Protein AF-A0A379X3S0-F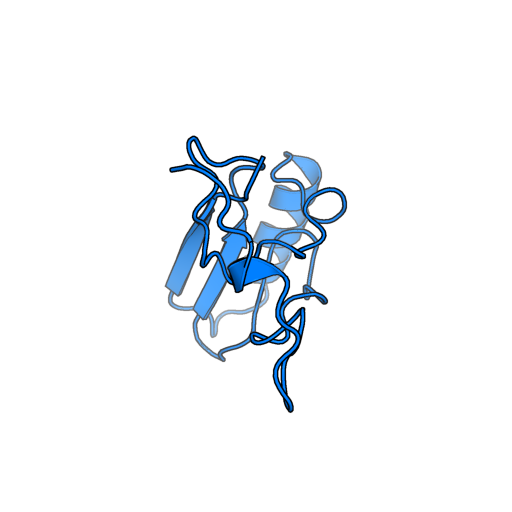1 (afdb_monomer)

Organism: Salmonella enterica I (NCBI:txid59201)

Structure (mmCIF, N/CA/C/O backbone):
data_AF-A0A379X3S0-F1
#
_entry.id   AF-A0A379X3S0-F1
#
loop_
_atom_site.group_PDB
_atom_site.id
_atom_site.type_symbol
_atom_site.label_atom_id
_atom_site.label_alt_id
_atom_site.label_comp_id
_atom_site.label_asym_id
_atom_site.label_entity_id
_atom_site.label_seq_id
_atom_site.pdbx_PDB_ins_code
_atom_site.Cartn_x
_atom_site.Cartn_y
_atom_site.Cartn_z
_atom_site.occupancy
_atom_site.B_iso_or_equiv
_atom_site.auth_seq_id
_atom_site.auth_comp_id
_atom_site.auth_asym_id
_atom_site.auth_atom_id
_atom_site.pdbx_PDB_model_num
ATOM 1 N N . MET A 1 1 ? 21.301 -10.430 -7.559 1.00 63.97 1 MET A N 1
ATOM 2 C CA . MET A 1 1 ? 20.281 -9.837 -8.452 1.00 63.97 1 MET A CA 1
ATOM 3 C C . MET A 1 1 ? 20.885 -8.623 -9.140 1.00 63.97 1 MET A C 1
ATOM 5 O O . MET A 1 1 ? 20.916 -7.558 -8.539 1.00 63.97 1 MET A 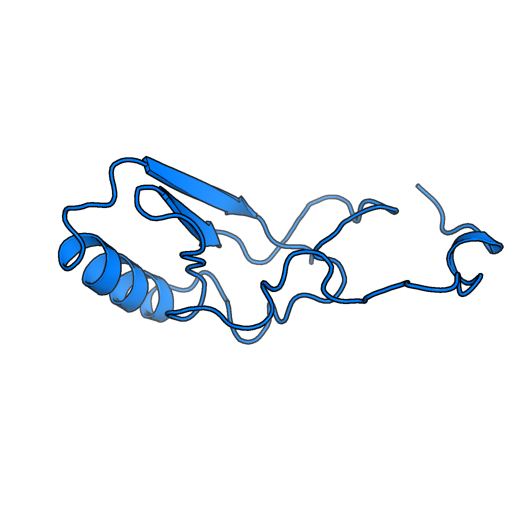O 1
ATOM 9 N N . LEU A 1 2 ? 21.423 -8.786 -10.348 1.00 83.56 2 LEU A N 1
ATOM 10 C CA . LEU A 1 2 ? 21.924 -7.665 -11.150 1.00 83.56 2 LEU A CA 1
ATOM 11 C C . LEU A 1 2 ? 20.877 -7.261 -12.189 1.00 83.56 2 LEU A C 1
ATOM 13 O O . LEU A 1 2 ? 20.067 -8.087 -12.600 1.00 83.56 2 LEU A O 1
ATOM 17 N N . THR A 1 3 ? 20.894 -5.988 -12.572 1.00 86.69 3 THR A N 1
ATOM 18 C CA . THR A 1 3 ? 20.064 -5.453 -13.657 1.00 86.69 3 THR A CA 1
ATOM 19 C C . THR A 1 3 ? 20.450 -6.103 -14.989 1.00 86.69 3 THR A C 1
ATOM 21 O O . THR A 1 3 ? 21.633 -6.091 -15.332 1.00 86.69 3 THR A O 1
ATOM 24 N N . SER A 1 4 ? 19.477 -6.613 -15.753 1.00 91.38 4 SER A N 1
ATOM 25 C CA . SER A 1 4 ? 19.694 -6.990 -17.163 1.00 91.38 4 SER A CA 1
ATOM 26 C C . SER A 1 4 ? 19.423 -5.808 -18.097 1.00 91.38 4 SER A C 1
ATOM 28 O O . SER A 1 4 ? 18.594 -4.950 -17.795 1.00 91.38 4 SER A O 1
ATOM 30 N N . ARG A 1 5 ? 20.086 -5.778 -19.262 1.00 92.00 5 ARG A N 1
ATOM 31 C CA . ARG A 1 5 ? 19.767 -4.820 -20.338 1.00 92.00 5 ARG A CA 1
ATOM 32 C C . ARG A 1 5 ? 18.352 -5.020 -20.880 1.00 92.00 5 ARG A C 1
ATOM 34 O O . ARG A 1 5 ? 17.719 -4.050 -21.281 1.00 92.00 5 ARG A O 1
ATOM 41 N N . ASP A 1 6 ? 17.848 -6.248 -20.822 1.00 91.25 6 ASP A N 1
ATOM 42 C CA . ASP A 1 6 ? 16.515 -6.589 -21.323 1.00 91.25 6 ASP A CA 1
ATOM 43 C C . ASP A 1 6 ? 15.397 -5.906 -20.520 1.00 91.25 6 ASP A C 1
ATOM 45 O O . ASP A 1 6 ? 14.307 -5.694 -21.039 1.00 91.25 6 ASP A O 1
ATOM 49 N N . GLU A 1 7 ? 15.668 -5.482 -19.277 1.00 86.94 7 GLU A N 1
ATOM 50 C CA . GLU A 1 7 ? 14.700 -4.749 -18.446 1.00 86.94 7 GLU A CA 1
ATOM 51 C C . GLU A 1 7 ? 14.365 -3.348 -18.982 1.00 86.94 7 GLU A C 1
ATOM 53 O O . GLU A 1 7 ? 13.411 -2.732 -18.515 1.00 86.94 7 GLU A O 1
ATOM 58 N N . PHE A 1 8 ? 15.145 -2.833 -19.937 1.00 88.25 8 PHE A N 1
ATOM 59 C CA . PHE A 1 8 ? 14.917 -1.528 -20.562 1.00 88.25 8 PHE A CA 1
ATOM 60 C C . PHE A 1 8 ? 14.176 -1.624 -21.900 1.00 88.25 8 PHE A C 1
ATOM 62 O O . PHE A 1 8 ? 13.916 -0.598 -22.530 1.00 88.25 8 PHE A O 1
ATOM 69 N N . ILE A 1 9 ? 13.837 -2.835 -22.353 1.00 91.25 9 ILE A N 1
ATOM 70 C CA . ILE A 1 9 ? 13.054 -3.028 -23.572 1.00 91.25 9 ILE A CA 1
ATOM 71 C C . ILE A 1 9 ? 11.615 -2.592 -23.288 1.00 91.25 9 ILE A C 1
ATOM 73 O O . ILE A 1 9 ? 10.911 -3.199 -22.482 1.00 91.25 9 ILE A O 1
ATO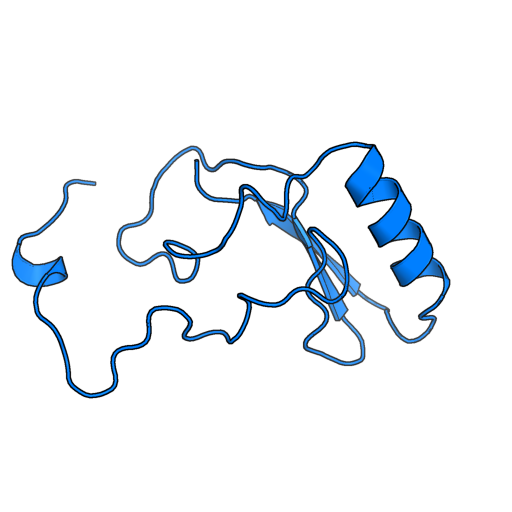M 77 N N . VAL A 1 10 ? 11.168 -1.532 -23.962 1.00 88.19 10 VAL A N 1
ATOM 78 C CA . VAL A 1 10 ? 9.789 -1.048 -23.849 1.00 88.19 10 VAL A CA 1
ATOM 79 C C . VAL A 1 10 ? 8.876 -1.969 -24.652 1.00 88.19 10 VAL A C 1
ATOM 81 O O . VAL A 1 10 ? 9.014 -2.089 -25.869 1.00 88.19 10 VAL A O 1
ATOM 84 N N . ALA A 1 11 ? 7.934 -2.608 -23.966 1.00 90.31 11 ALA A N 1
ATOM 85 C CA . ALA A 1 11 ? 6.915 -3.442 -24.586 1.00 90.31 11 ALA A CA 1
ATOM 86 C C . ALA A 1 11 ? 5.616 -2.643 -24.820 1.00 90.31 11 ALA A C 1
ATOM 88 O O . ALA A 1 11 ? 5.244 -1.820 -23.976 1.00 90.31 11 ALA A O 1
ATOM 89 N N . PRO A 1 12 ? 4.884 -2.891 -25.923 1.00 93.94 12 PRO A N 1
ATOM 90 C CA . PRO A 1 12 ? 3.536 -2.356 -26.101 1.00 93.94 12 PRO A CA 1
ATOM 91 C C . PRO A 1 12 ? 2.627 -2.732 -24.920 1.00 93.94 12 PRO A C 1
ATOM 93 O O . PRO A 1 12 ? 2.608 -3.885 -24.497 1.00 93.94 12 PRO A O 1
ATOM 96 N N . GLY A 1 13 ? 1.877 -1.763 -24.387 1.00 88.62 13 GLY A N 1
ATOM 97 C CA . GLY A 1 13 ? 0.988 -1.970 -23.234 1.00 88.62 13 GLY A CA 1
ATOM 98 C C . GLY A 1 13 ? 1.676 -1.937 -21.863 1.00 88.62 13 GLY A C 1
ATOM 99 O O . GLY A 1 13 ? 1.017 -2.165 -20.851 1.00 88.62 13 GLY A O 1
ATOM 100 N N . PHE A 1 14 ? 2.978 -1.641 -21.798 1.00 89.56 14 PHE A N 1
ATOM 101 C CA . PHE A 1 14 ? 3.673 -1.444 -20.528 1.00 89.56 14 PHE A CA 1
ATOM 102 C C . PHE A 1 14 ? 3.119 -0.232 -19.759 1.00 89.56 14 PHE A C 1
ATOM 104 O O . PHE A 1 14 ? 2.979 0.856 -20.316 1.00 89.56 14 PHE A O 1
ATOM 111 N N . SER A 1 15 ? 2.863 -0.419 -18.461 1.00 90.62 15 SER A N 1
ATOM 112 C CA . SER A 1 15 ? 2.470 0.633 -17.518 1.00 90.62 15 SER A CA 1
ATOM 113 C C . SER A 1 15 ? 3.416 0.637 -16.321 1.00 90.62 15 SER A C 1
ATOM 115 O O . SER A 1 15 ? 3.813 -0.418 -15.824 1.00 90.62 15 SER A O 1
ATOM 117 N N . THR A 1 16 ? 3.755 1.831 -15.835 1.00 89.38 16 THR A N 1
ATOM 118 C CA . THR A 1 16 ? 4.514 2.020 -14.590 1.00 89.38 16 THR A CA 1
ATOM 119 C C . THR A 1 16 ? 3.646 1.867 -13.340 1.00 89.38 16 THR A C 1
ATOM 121 O O . THR A 1 16 ? 4.190 1.731 -12.246 1.00 89.38 16 THR A O 1
ATOM 124 N N . ASP A 1 17 ? 2.321 1.847 -13.502 1.00 91.00 17 ASP A N 1
ATOM 125 C CA . ASP A 1 17 ? 1.341 1.570 -12.453 1.00 91.00 17 ASP A CA 1
ATOM 126 C C . ASP A 1 17 ? 0.348 0.497 -12.916 1.00 91.00 17 ASP A C 1
ATOM 128 O O . ASP A 1 17 ? -0.799 0.795 -13.248 1.00 91.00 17 ASP A O 1
ATOM 132 N N . PRO A 1 18 ? 0.780 -0.771 -13.002 1.00 89.75 18 PRO A N 1
ATOM 133 C CA . PRO A 1 18 ? -0.095 -1.856 -13.437 1.00 89.75 18 PRO A CA 1
ATOM 134 C C . PRO A 1 18 ? -1.178 -2.205 -12.403 1.00 89.75 18 PRO A C 1
ATOM 136 O O . PRO A 1 18 ? -2.096 -2.955 -12.722 1.00 89.75 18 PRO A O 1
ATOM 139 N N . LEU A 1 19 ? -1.055 -1.718 -11.161 1.00 90.12 19 LEU A N 1
ATOM 140 C CA . LEU A 1 19 ? -1.999 -1.998 -10.075 1.00 90.12 19 LEU A CA 1
ATOM 141 C C . LEU A 1 19 ? -2.969 -0.838 -9.808 1.00 90.12 19 LEU A C 1
ATOM 143 O O . LEU A 1 19 ? -3.941 -1.044 -9.075 1.00 90.12 19 LEU A O 1
ATOM 147 N N . GLU A 1 20 ? -2.745 0.322 -10.431 1.00 89.81 20 GLU A N 1
ATOM 148 C CA . GLU A 1 20 ? -3.492 1.569 -10.207 1.00 89.81 20 GLU A CA 1
ATOM 149 C C . GLU A 1 20 ? -3.422 2.013 -8.738 1.00 89.81 20 GLU A C 1
ATOM 151 O O . GLU A 1 20 ? -4.416 2.392 -8.123 1.00 89.81 20 GLU A O 1
ATOM 156 N N . GLU A 1 21 ? -2.234 1.893 -8.145 1.00 88.75 21 GLU A N 1
ATOM 157 C CA . GLU A 1 21 ? -1.990 2.133 -6.722 1.00 88.75 21 GLU A CA 1
ATOM 158 C C . GLU A 1 21 ? -1.281 3.469 -6.462 1.00 88.75 21 GLU A C 1
ATOM 160 O O . GLU A 1 21 ? -0.990 3.778 -5.311 1.00 88.75 21 GLU A O 1
ATOM 165 N N . GLN A 1 22 ? -0.999 4.295 -7.475 1.00 87.00 22 GLN A N 1
ATOM 166 C CA . GLN A 1 22 ? -0.346 5.593 -7.237 1.00 87.00 22 GLN A CA 1
ATOM 167 C C . GLN A 1 22 ? -1.185 6.560 -6.385 1.00 87.00 22 GLN A C 1
ATOM 169 O O . GLN A 1 22 ? -0.620 7.450 -5.751 1.00 87.00 22 GLN A O 1
ATOM 174 N N . HIS A 1 23 ? -2.504 6.361 -6.322 1.00 85.44 23 HIS A N 1
ATOM 175 C CA . HIS A 1 23 ? -3.418 7.173 -5.523 1.00 85.44 23 HIS A CA 1
ATOM 176 C C . HIS A 1 23 ? -3.950 6.361 -4.340 1.00 85.44 23 HIS A C 1
ATOM 178 O O . HIS A 1 23 ? -4.710 5.408 -4.506 1.00 85.44 23 HIS A O 1
ATOM 184 N N . SER A 1 24 ? -3.550 6.747 -3.132 1.00 86.62 24 SER A N 1
ATOM 185 C CA . SER A 1 24 ? -4.036 6.166 -1.883 1.00 86.62 24 SER A CA 1
ATOM 186 C C . SER A 1 24 ? -5.204 6.980 -1.319 1.00 86.62 24 SER A C 1
ATOM 188 O O . SER A 1 24 ? -5.261 8.199 -1.482 1.00 86.62 24 SER A O 1
ATOM 190 N N . VAL A 1 25 ? -6.155 6.309 -0.656 1.00 90.50 25 VAL A N 1
ATOM 191 C CA . VAL A 1 25 ? -7.317 6.977 -0.031 1.00 90.50 25 VAL A CA 1
ATOM 192 C C . VAL A 1 25 ? -6.884 7.870 1.128 1.00 90.50 25 VAL A C 1
ATOM 194 O O . VAL A 1 25 ? -7.425 8.953 1.333 1.00 90.50 25 VAL A O 1
ATOM 197 N N . VAL A 1 26 ? -5.859 7.425 1.853 1.00 92.38 26 VAL A N 1
ATOM 198 C CA . VAL A 1 26 ? -5.096 8.206 2.822 1.00 92.38 26 VAL A CA 1
ATOM 199 C C . VAL A 1 26 ? -3.625 7.785 2.735 1.00 92.38 26 VAL A C 1
ATOM 201 O O . VAL A 1 26 ? -3.346 6.654 2.325 1.00 92.38 26 VAL A O 1
ATOM 204 N N . PRO A 1 27 ? -2.664 8.644 3.122 1.00 90.69 27 PRO A N 1
ATOM 205 C CA . PRO A 1 27 ? -1.243 8.335 3.003 1.00 90.69 27 PRO A CA 1
ATOM 206 C C . PRO A 1 27 ? -0.869 6.985 3.628 1.00 90.69 27 PRO A C 1
ATOM 208 O O . PRO A 1 27 ? -1.016 6.773 4.831 1.00 90.69 27 PRO A O 1
ATOM 211 N N . GLY A 1 28 ? -0.350 6.075 2.806 1.00 89.38 28 GLY A N 1
ATOM 212 C CA . GLY A 1 28 ? 0.069 4.739 3.221 1.00 89.38 28 GLY A CA 1
ATOM 213 C C . GLY A 1 28 ? -1.041 3.686 3.282 1.00 89.38 28 GLY A C 1
ATOM 214 O O . GLY A 1 28 ? -0.714 2.540 3.574 1.00 89.38 28 GLY A O 1
ATOM 215 N N . LEU A 1 29 ? -2.304 4.012 2.986 1.00 93.50 29 LEU A N 1
ATOM 216 C CA . LEU A 1 29 ? -3.414 3.053 2.972 1.00 93.50 29 LEU A CA 1
ATOM 217 C C . LEU A 1 29 ? -4.046 2.952 1.579 1.00 93.50 29 LEU A C 1
ATOM 219 O O . LEU A 1 29 ? -4.595 3.916 1.045 1.00 93.50 29 LEU A O 1
ATOM 223 N N . LEU A 1 30 ? -4.002 1.754 1.006 1.00 93.00 30 LEU A N 1
ATOM 224 C CA . LEU A 1 30 ? -4.628 1.422 -0.269 1.00 93.00 30 LEU A CA 1
ATOM 225 C C . LEU A 1 30 ? -5.916 0.636 -0.013 1.00 93.00 30 LEU A C 1
ATOM 227 O O . LEU A 1 30 ? -5.877 -0.441 0.579 1.00 93.00 30 LEU A O 1
ATOM 231 N N . HIS A 1 31 ? -7.047 1.154 -0.490 1.00 94.12 31 HIS A N 1
ATOM 232 C CA . HIS A 1 31 ? -8.362 0.530 -0.349 1.00 94.12 31 HIS A CA 1
ATOM 233 C C . HIS A 1 31 ? -8.987 0.331 -1.741 1.00 94.12 31 HIS A C 1
ATOM 235 O O . HIS A 1 31 ? -9.753 1.160 -2.219 1.00 94.12 31 HIS A O 1
ATOM 241 N N . LYS A 1 32 ? -8.594 -0.754 -2.425 1.00 91.69 32 LYS A N 1
ATOM 242 C CA . LYS A 1 32 ? -9.095 -1.123 -3.770 1.00 91.69 32 LYS A CA 1
ATOM 243 C C . LYS A 1 32 ? -10.278 -2.097 -3.719 1.00 91.69 32 LYS A C 1
ATOM 245 O O . LYS A 1 32 ? -11.060 -2.172 -4.661 1.00 91.69 32 LYS A O 1
ATOM 250 N N . TYR A 1 33 ? -10.383 -2.870 -2.642 1.00 92.88 33 TYR A N 1
ATOM 251 C CA . TYR A 1 33 ? -11.371 -3.933 -2.485 1.00 92.88 33 TYR A CA 1
ATOM 252 C C . TYR A 1 33 ? -12.256 -3.642 -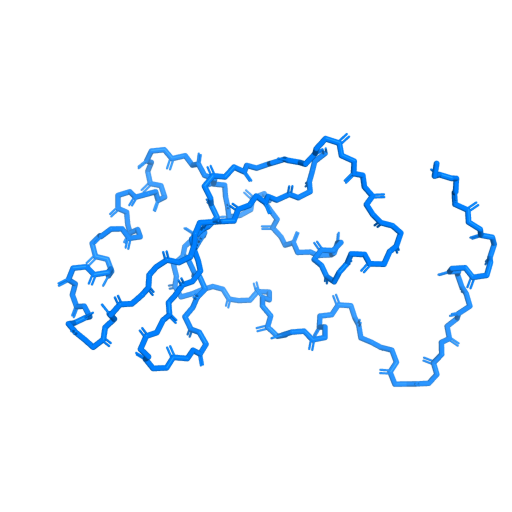1.285 1.00 92.88 33 TYR A C 1
ATOM 254 O O . TYR A 1 33 ? -11.738 -3.273 -0.245 1.00 92.88 33 TYR A O 1
ATOM 262 N N . GLN A 1 34 ? -13.555 -3.897 -1.414 1.00 91.88 34 GLN A N 1
ATOM 263 C CA . GLN A 1 34 ? -14.562 -3.518 -0.420 1.00 91.88 34 GLN A CA 1
ATOM 264 C C . GLN A 1 34 ? -14.244 -3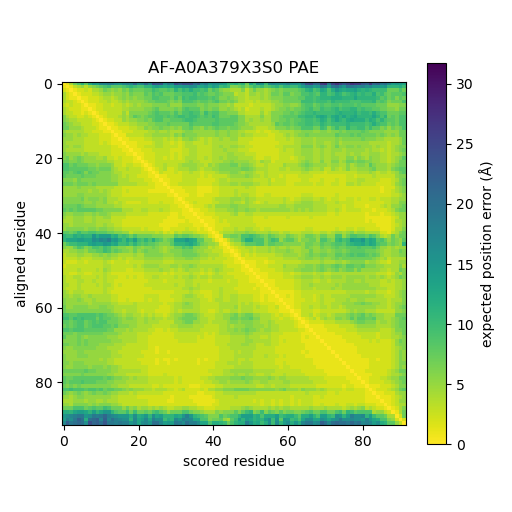.958 1.017 1.00 91.88 34 GLN A C 1
ATOM 266 O O . GLN A 1 34 ? -14.489 -3.204 1.944 1.00 91.88 34 GLN A O 1
ATOM 271 N N . ASN A 1 35 ? -13.735 -5.176 1.204 1.00 96.25 35 ASN A N 1
ATOM 272 C CA . ASN A 1 35 ? -13.576 -5.768 2.531 1.00 96.25 35 ASN A CA 1
ATOM 273 C C . ASN A 1 35 ? -12.124 -5.874 3.006 1.00 96.25 35 ASN A C 1
ATOM 275 O O . ASN A 1 35 ? -11.859 -6.500 4.033 1.00 96.25 35 ASN A O 1
ATOM 279 N N . ARG A 1 36 ? -11.170 -5.313 2.252 1.00 96.25 36 ARG A N 1
ATOM 280 C CA . ARG A 1 36 ? -9.756 -5.376 2.626 1.00 96.25 36 ARG A CA 1
ATOM 281 C C . ARG A 1 36 ? -8.960 -4.161 2.189 1.00 96.25 36 ARG A C 1
ATOM 283 O O . ARG A 1 36 ? -9.092 -3.670 1.066 1.00 96.25 36 ARG A O 1
ATOM 290 N N . ALA A 1 37 ? -8.035 -3.755 3.048 1.00 95.56 37 ALA A N 1
ATOM 291 C CA . ALA A 1 37 ? -7.110 -2.666 2.770 1.00 95.56 37 ALA A CA 1
ATOM 292 C C . ALA A 1 37 ? -5.654 -3.093 2.986 1.00 95.56 37 ALA A C 1
ATOM 294 O O . ALA A 1 37 ? -5.346 -3.985 3.777 1.00 95.56 37 ALA A O 1
ATOM 295 N N . LEU A 1 38 ? -4.740 -2.442 2.270 1.00 93.69 38 LEU A N 1
ATOM 296 C CA . LEU A 1 38 ? -3.302 -2.652 2.394 1.00 93.69 38 LEU A CA 1
ATOM 297 C C . LEU A 1 38 ? -2.656 -1.427 3.041 1.00 93.69 38 LEU A C 1
ATOM 299 O O . LEU A 1 38 ? -2.708 -0.327 2.493 1.00 93.69 38 LEU A O 1
ATOM 303 N N . LEU A 1 39 ? -2.029 -1.632 4.198 1.00 92.94 39 LEU A N 1
ATOM 304 C CA . LEU A 1 39 ? -1.338 -0.602 4.967 1.00 92.94 39 LEU A CA 1
ATOM 305 C C . LEU A 1 39 ? 0.181 -0.736 4.797 1.00 92.94 39 LEU A C 1
ATOM 307 O O . LEU A 1 39 ? 0.792 -1.753 5.138 1.00 92.94 39 LEU A O 1
ATOM 311 N N . LEU A 1 40 ? 0.809 0.324 4.297 1.00 89.88 40 LEU A N 1
ATOM 312 C CA . LEU A 1 40 ? 2.254 0.452 4.161 1.00 89.88 40 LEU A CA 1
ATOM 313 C C . LEU A 1 40 ? 2.869 0.840 5.507 1.00 89.88 40 LEU A C 1
ATOM 315 O O . LEU A 1 40 ? 2.922 2.006 5.900 1.00 89.88 40 LEU A O 1
ATOM 319 N N . VAL A 1 41 ? 3.359 -0.165 6.228 1.00 86.25 41 VAL A N 1
ATOM 320 C CA . VAL A 1 41 ? 3.928 0.020 7.570 1.00 86.25 41 VAL A CA 1
ATOM 321 C C . VAL A 1 41 ? 5.407 0.385 7.526 1.00 86.25 41 VAL A C 1
ATOM 323 O O . VAL A 1 41 ? 5.895 1.120 8.375 1.00 86.25 41 VAL A O 1
ATOM 326 N N . LYS A 1 42 ? 6.150 -0.090 6.525 1.00 78.81 42 LYS A N 1
ATOM 327 C CA . LYS A 1 42 ? 7.594 0.143 6.444 1.00 78.81 42 LYS A CA 1
ATOM 328 C C . LYS A 1 42 ? 7.964 0.739 5.105 1.00 78.81 42 LYS A C 1
ATOM 330 O O . LYS A 1 42 ? 7.660 0.162 4.073 1.00 78.81 42 LYS A O 1
ATOM 335 N N . GLY A 1 43 ? 8.716 1.834 5.138 1.00 71.94 43 GLY A N 1
ATOM 336 C CA . GLY A 1 43 ? 9.251 2.507 3.959 1.00 71.94 43 GLY A CA 1
ATOM 337 C C . GLY A 1 43 ? 10.488 1.843 3.337 1.00 71.94 43 GLY A C 1
ATOM 338 O O . GLY A 1 43 ? 11.310 2.586 2.828 1.00 71.94 43 GLY A O 1
ATOM 339 N N . GLY A 1 44 ? 10.693 0.517 3.430 1.00 76.50 44 GLY A N 1
ATOM 340 C CA . GLY A 1 44 ? 11.854 -0.124 2.792 1.00 76.50 44 GLY A CA 1
ATOM 341 C C . GLY A 1 44 ? 11.891 -1.657 2.782 1.00 76.50 44 GLY A C 1
ATOM 342 O O . GLY A 1 44 ? 11.395 -2.301 3.712 1.00 76.50 44 GLY A O 1
ATOM 343 N N . CYS A 1 45 ? 12.542 -2.212 1.751 1.00 83.00 45 CYS A N 1
ATOM 344 C CA . CYS A 1 45 ? 12.705 -3.643 1.471 1.00 83.00 45 CYS A CA 1
ATOM 345 C C . CYS A 1 45 ? 14.195 -3.962 1.480 1.00 83.00 45 CYS A C 1
ATOM 347 O O . CYS A 1 45 ? 14.997 -3.189 0.983 1.00 83.00 45 CYS A O 1
ATOM 349 N N . ALA A 1 46 ? 14.579 -5.126 2.000 1.00 84.44 46 ALA A N 1
ATOM 350 C CA . ALA A 1 46 ? 15.993 -5.506 2.042 1.00 84.44 46 ALA A CA 1
ATOM 351 C C . ALA A 1 46 ? 16.595 -5.750 0.646 1.00 84.44 46 ALA A C 1
ATOM 353 O O . ALA A 1 46 ? 17.812 -5.722 0.477 1.00 84.44 46 ALA A O 1
ATOM 354 N N . VAL A 1 47 ? 15.747 -6.040 -0.344 1.00 86.56 47 VAL A N 1
ATOM 355 C CA . VAL A 1 47 ? 16.154 -6.385 -1.705 1.00 86.56 47 VAL A CA 1
ATOM 356 C C . VAL A 1 47 ? 15.199 -5.748 -2.708 1.00 86.56 47 VAL A C 1
ATOM 358 O O . VAL A 1 47 ? 13.979 -5.852 -2.575 1.00 86.56 47 VAL A O 1
ATOM 361 N N . ASN A 1 48 ? 15.765 -5.157 -3.759 1.00 87.12 48 ASN A N 1
ATOM 362 C CA . ASN A 1 48 ? 15.013 -4.598 -4.879 1.00 87.12 48 ASN A CA 1
ATOM 363 C C . ASN A 1 48 ? 14.752 -5.682 -5.930 1.00 87.12 48 ASN A C 1
ATOM 365 O O . ASN A 1 48 ? 15.583 -5.925 -6.811 1.00 87.12 48 ASN A O 1
ATOM 369 N N . CYS A 1 49 ? 13.591 -6.338 -5.839 1.00 89.44 49 CYS A N 1
ATOM 370 C CA . CYS A 1 49 ? 13.165 -7.334 -6.823 1.00 89.44 49 CYS A CA 1
ATOM 371 C C . CYS A 1 49 ? 13.132 -6.718 -8.233 1.00 89.44 49 CYS A C 1
ATOM 373 O O . CYS A 1 49 ? 12.618 -5.613 -8.431 1.00 89.44 49 CYS A O 1
ATOM 375 N N . ARG A 1 50 ? 13.663 -7.434 -9.234 1.00 90.12 50 ARG A N 1
ATOM 376 C CA . ARG A 1 50 ? 13.714 -6.932 -10.622 1.00 90.12 50 ARG A CA 1
ATOM 377 C C . ARG A 1 50 ? 12.329 -6.784 -11.255 1.00 90.12 50 ARG A C 1
ATOM 379 O O . ARG A 1 50 ? 12.124 -5.879 -12.048 1.00 90.12 50 ARG A O 1
ATOM 386 N N . TYR A 1 51 ? 11.384 -7.606 -10.811 1.00 89.00 51 TYR A N 1
ATOM 387 C CA . TYR A 1 51 ? 9.982 -7.643 -11.230 1.00 89.00 51 TYR A CA 1
ATOM 388 C C . TYR A 1 51 ? 9.037 -7.066 -10.158 1.00 89.00 51 TYR A C 1
ATOM 390 O O . TYR A 1 51 ? 7.920 -7.542 -9.976 1.00 89.00 51 TYR A O 1
ATOM 398 N N . CYS A 1 52 ? 9.484 -6.071 -9.380 1.00 89.94 52 CYS A N 1
ATOM 399 C CA . CYS A 1 52 ? 8.616 -5.460 -8.375 1.00 89.94 52 CYS A CA 1
ATOM 400 C C . CYS A 1 52 ? 7.581 -4.523 -9.016 1.00 89.94 52 CYS A C 1
ATOM 402 O O . CYS A 1 52 ? 7.947 -3.471 -9.540 1.00 89.94 52 CYS A O 1
ATOM 404 N N . PHE A 1 53 ? 6.293 -4.853 -8.885 1.00 89.25 53 PHE A N 1
ATOM 405 C CA . PHE A 1 53 ? 5.186 -4.033 -9.399 1.00 89.25 53 PHE A CA 1
ATOM 406 C C . PHE A 1 53 ? 5.112 -2.631 -8.784 1.00 89.25 53 PHE A C 1
ATOM 408 O O . PHE A 1 53 ? 4.607 -1.712 -9.413 1.00 89.25 53 PHE A O 1
ATOM 415 N N . ARG A 1 54 ? 5.662 -2.447 -7.579 1.00 89.25 54 ARG A N 1
ATOM 416 C CA . ARG A 1 54 ? 5.662 -1.165 -6.857 1.00 89.25 54 ARG A CA 1
ATOM 417 C C . ARG A 1 54 ? 6.983 -0.402 -6.981 1.00 89.25 54 ARG A C 1
ATOM 419 O O . ARG A 1 54 ? 7.264 0.479 -6.175 1.00 89.25 54 ARG A O 1
ATOM 426 N N . ARG A 1 55 ? 7.808 -0.711 -7.994 1.00 88.44 55 ARG A N 1
ATOM 427 C CA . ARG A 1 55 ? 9.073 0.008 -8.263 1.00 88.44 55 ARG A CA 1
ATOM 428 C C . ARG A 1 55 ? 8.877 1.516 -8.429 1.00 88.44 55 ARG A C 1
ATOM 430 O O . ARG A 1 55 ? 9.743 2.275 -8.009 1.00 88.44 55 ARG A O 1
ATOM 437 N N . HIS A 1 56 ? 7.762 1.929 -9.024 1.00 88.81 56 HIS A N 1
ATOM 438 C CA . HIS A 1 56 ? 7.453 3.332 -9.309 1.00 88.81 56 HIS A CA 1
ATOM 439 C C . HIS A 1 56 ? 6.421 3.933 -8.342 1.00 88.81 56 HIS A C 1
ATOM 441 O O . HIS A 1 56 ? 5.872 4.994 -8.614 1.00 88.81 56 HIS A O 1
ATOM 447 N N . PHE A 1 57 ? 6.148 3.268 -7.217 1.00 89.25 57 PHE A N 1
ATOM 448 C CA . PHE A 1 57 ? 5.178 3.751 -6.240 1.00 89.25 57 PHE A CA 1
ATOM 449 C C . PHE A 1 57 ? 5.730 4.958 -5.440 1.00 89.25 57 PHE A C 1
ATOM 451 O O . PHE A 1 57 ? 6.897 4.928 -5.027 1.00 89.25 57 PHE A O 1
ATOM 458 N N . PRO A 1 58 ? 4.922 6.004 -5.159 1.00 88.62 58 PRO A N 1
ATOM 459 C CA 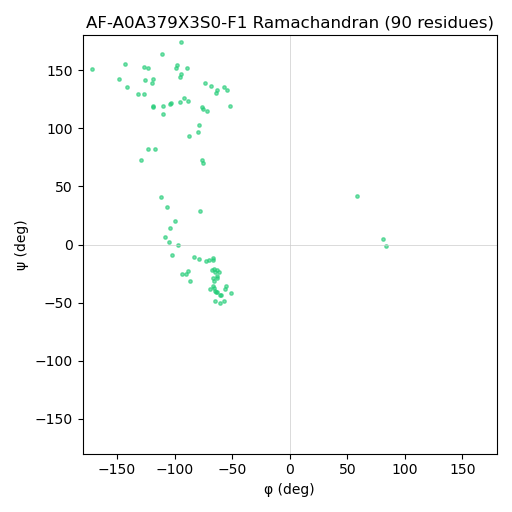. PRO A 1 58 ? 5.356 7.222 -4.465 1.00 88.62 58 PRO A CA 1
ATOM 460 C C . PRO A 1 58 ? 5.520 7.014 -2.945 1.00 88.62 58 PRO A C 1
ATOM 462 O O . PRO A 1 58 ? 4.748 7.504 -2.117 1.00 88.62 58 PRO A O 1
ATOM 465 N N . TYR A 1 59 ? 6.568 6.291 -2.540 1.00 87.19 59 TYR A N 1
ATOM 466 C CA . TYR A 1 59 ? 6.839 5.981 -1.126 1.00 87.19 59 TYR A CA 1
ATOM 467 C C . TYR A 1 59 ? 7.167 7.202 -0.260 1.00 87.19 59 TYR A C 1
ATOM 469 O O . TYR A 1 59 ? 6.963 7.164 0.953 1.00 87.19 59 TYR A O 1
ATOM 477 N N . ALA A 1 60 ? 7.655 8.289 -0.863 1.00 85.00 60 ALA A N 1
ATOM 478 C CA . ALA A 1 60 ? 7.938 9.532 -0.149 1.00 85.00 60 ALA A CA 1
ATOM 479 C C . ALA A 1 60 ? 6.663 10.194 0.400 1.00 85.00 60 ALA A C 1
ATOM 481 O O . ALA A 1 60 ? 6.714 10.808 1.465 1.00 85.00 60 ALA A O 1
ATOM 482 N N . GLU A 1 61 ? 5.534 10.024 -0.287 1.00 84.38 61 GLU A N 1
ATOM 483 C CA . GLU A 1 61 ? 4.223 10.562 0.097 1.00 84.38 61 GLU A CA 1
ATOM 484 C C . GLU A 1 61 ? 3.458 9.595 1.017 1.00 84.38 61 GLU A C 1
ATO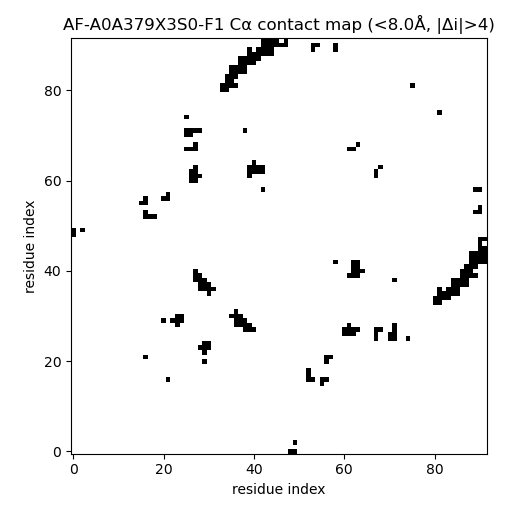M 486 O O . GLU A 1 61 ? 2.638 10.003 1.833 1.00 84.38 61 GLU A O 1
ATOM 491 N N . ASN A 1 62 ? 3.798 8.305 0.960 1.00 87.31 62 ASN A N 1
ATOM 492 C CA . ASN A 1 62 ? 3.122 7.211 1.660 1.00 87.31 62 ASN A CA 1
ATOM 493 C C . ASN A 1 62 ? 3.994 6.597 2.770 1.00 87.31 62 ASN A C 1
ATOM 495 O O . ASN A 1 62 ? 4.073 5.378 2.935 1.00 87.31 62 ASN A O 1
ATOM 499 N N . GLN A 1 63 ? 4.701 7.441 3.522 1.00 83.50 63 GLN A N 1
ATOM 500 C CA . GLN A 1 63 ? 5.620 6.983 4.564 1.00 83.50 63 GLN A CA 1
ATOM 501 C C . GLN A 1 63 ? 4.872 6.352 5.744 1.00 83.50 63 GLN A C 1
ATOM 503 O O . GLN A 1 63 ? 3.918 6.930 6.262 1.00 83.50 63 GLN A O 1
ATOM 508 N N . GLY A 1 64 ? 5.375 5.221 6.241 1.00 83.75 64 GLY A N 1
ATOM 509 C CA . GLY A 1 64 ? 4.922 4.608 7.492 1.00 83.75 64 GLY A CA 1
ATOM 510 C C . GLY A 1 64 ? 5.444 5.364 8.715 1.00 83.75 64 GLY A C 1
ATOM 511 O O . GLY A 1 64 ? 6.350 4.894 9.397 1.00 83.75 64 GLY A O 1
ATOM 512 N N . ASN A 1 65 ? 4.931 6.571 8.955 1.00 86.50 65 ASN A N 1
ATOM 513 C CA . ASN A 1 65 ? 5.232 7.374 10.139 1.00 86.50 65 ASN A CA 1
ATOM 514 C C . ASN A 1 65 ? 3.999 7.481 11.050 1.00 86.50 65 ASN A C 1
ATOM 516 O O . ASN A 1 65 ? 2.872 7.228 10.628 1.00 86.50 65 ASN A O 1
ATOM 520 N N . LYS A 1 66 ? 4.211 7.894 12.306 1.00 87.75 66 LYS A N 1
ATOM 521 C CA . LYS A 1 66 ? 3.142 7.953 13.316 1.00 87.75 66 LYS A CA 1
ATOM 522 C C . LYS A 1 66 ? 1.946 8.804 12.874 1.00 87.75 66 LYS A C 1
ATOM 524 O O . LYS A 1 66 ? 0.816 8.420 13.138 1.00 87.75 66 LYS A O 1
ATOM 529 N N . ARG A 1 67 ? 2.188 9.927 12.185 1.00 89.56 67 ARG A N 1
ATOM 530 C CA . ARG A 1 67 ? 1.125 10.821 11.699 1.00 89.56 67 ARG A CA 1
ATOM 531 C C . ARG A 1 67 ? 0.252 10.123 10.656 1.00 89.56 67 ARG A C 1
ATOM 533 O O . ARG A 1 67 ? -0.966 10.146 10.782 1.00 89.56 67 ARG A O 1
ATOM 540 N N . ASN A 1 68 ? 0.869 9.492 9.662 1.00 89.38 68 ASN A N 1
ATOM 541 C CA . ASN A 1 68 ? 0.152 8.791 8.598 1.00 89.38 68 ASN A CA 1
ATOM 542 C C . ASN A 1 68 ? -0.606 7.575 9.142 1.00 89.38 68 ASN A C 1
ATOM 544 O O . ASN A 1 68 ? -1.737 7.329 8.741 1.00 89.38 68 ASN A O 1
ATOM 548 N N . TRP A 1 69 ? -0.031 6.861 10.114 1.00 91.19 69 TRP A N 1
ATOM 549 C CA . TRP A 1 69 ? -0.725 5.759 10.781 1.00 91.19 69 TRP A CA 1
ATOM 550 C C . TRP A 1 69 ? -1.955 6.209 11.556 1.00 91.19 69 TRP A C 1
ATOM 552 O O . TRP A 1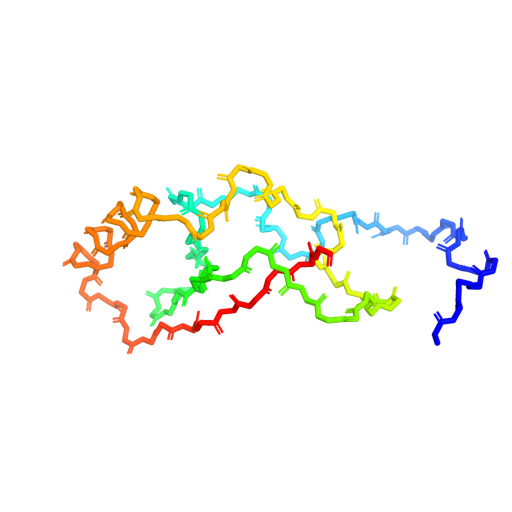 69 ? -2.966 5.527 11.481 1.00 91.19 69 TRP A O 1
ATOM 562 N N . THR A 1 70 ? -1.907 7.341 12.263 1.00 93.12 70 THR A N 1
ATOM 563 C CA . THR A 1 70 ? -3.101 7.870 12.939 1.00 93.12 70 THR A CA 1
ATOM 564 C C . THR A 1 70 ? -4.237 8.094 11.940 1.00 93.12 70 THR A C 1
ATOM 566 O O . THR A 1 70 ? -5.328 7.580 12.151 1.00 93.12 70 THR A O 1
ATOM 569 N N . VAL A 1 71 ? -3.955 8.752 10.810 1.00 94.00 71 VAL A N 1
ATOM 570 C CA . VAL A 1 71 ? -4.958 9.004 9.759 1.00 94.00 71 VAL A CA 1
ATOM 571 C C . VAL A 1 71 ? -5.471 7.697 9.140 1.00 94.00 71 VAL A C 1
ATOM 573 O O . VAL A 1 71 ? -6.668 7.544 8.913 1.00 94.00 71 VAL A O 1
ATOM 576 N N . ALA A 1 72 ? -4.587 6.726 8.895 1.00 93.75 72 ALA A N 1
ATOM 577 C CA . ALA A 1 72 ? -4.978 5.420 8.367 1.00 93.75 72 ALA A CA 1
ATOM 578 C C . ALA A 1 72 ? -5.860 4.627 9.342 1.00 93.75 72 ALA A C 1
ATOM 580 O O . ALA A 1 72 ? -6.827 4.003 8.921 1.00 93.75 72 ALA A O 1
ATOM 581 N N . LEU A 1 73 ? -5.554 4.667 10.640 1.00 93.94 73 LEU A N 1
ATOM 582 C CA . LEU A 1 73 ? -6.342 3.994 11.672 1.00 93.94 73 LEU A CA 1
ATOM 583 C C . LEU A 1 73 ? -7.709 4.656 11.868 1.00 93.94 73 LEU A C 1
ATOM 585 O O . LEU A 1 73 ? -8.694 3.944 12.030 1.00 93.94 73 LEU A O 1
ATOM 589 N N . GLU A 1 74 ? -7.785 5.987 11.807 1.00 96.00 74 GLU A N 1
ATOM 590 C CA . GLU A 1 74 ? -9.057 6.723 11.811 1.00 96.00 74 GLU A CA 1
ATOM 591 C C . GLU A 1 74 ? -9.923 6.342 10.607 1.00 96.00 74 GLU A C 1
ATOM 593 O O . GLU A 1 74 ? -11.114 6.080 10.765 1.00 96.00 74 GLU A O 1
ATOM 598 N N . TYR A 1 75 ? -9.319 6.233 9.418 1.00 96.06 75 TYR A N 1
ATOM 599 C CA . TYR A 1 75 ? -10.011 5.752 8.226 1.00 96.06 75 TYR A CA 1
ATOM 600 C C . TYR A 1 75 ? -10.530 4.323 8.423 1.00 96.06 75 TYR A C 1
ATOM 602 O O . TYR A 1 75 ? -11.712 4.080 8.210 1.00 96.06 75 TYR A O 1
ATOM 610 N N . ILE A 1 76 ? -9.690 3.391 8.886 1.00 94.94 76 ILE A N 1
ATOM 611 C CA . ILE A 1 76 ? -10.096 1.994 9.120 1.00 94.94 76 ILE A CA 1
ATOM 612 C C . ILE A 1 76 ? -11.240 1.917 10.140 1.00 94.94 76 ILE A C 1
ATOM 614 O O . ILE A 1 76 ? -12.218 1.215 9.909 1.00 94.94 76 ILE A O 1
ATOM 618 N N . ALA A 1 77 ? -11.165 2.675 11.236 1.00 95.81 77 ALA A N 1
ATOM 619 C CA . ALA A 1 77 ? -12.214 2.702 12.255 1.00 95.81 77 ALA A CA 1
ATOM 620 C C . ALA A 1 77 ? -13.558 3.242 11.729 1.00 95.81 77 ALA A C 1
ATOM 622 O O . ALA A 1 77 ? -14.608 2.874 12.252 1.00 95.81 77 ALA A O 1
ATOM 623 N N . ALA A 1 78 ? -13.534 4.102 10.707 1.00 96.88 78 ALA A N 1
ATOM 624 C CA . ALA A 1 78 ? -14.728 4.652 10.071 1.00 96.88 78 ALA A CA 1
ATOM 625 C C . ALA A 1 78 ? -15.352 3.736 8.996 1.00 96.88 78 ALA A C 1
ATOM 627 O O . ALA A 1 78 ? -16.465 4.022 8.559 1.00 96.88 78 ALA A O 1
ATOM 628 N N . HIS A 1 79 ? -14.667 2.663 8.580 1.00 96.56 79 HIS A N 1
ATOM 629 C CA . HIS A 1 79 ? -15.093 1.754 7.507 1.00 96.56 79 HIS A CA 1
ATOM 630 C C . HIS A 1 79 ? -15.323 0.340 8.078 1.00 96.56 79 HIS A C 1
ATOM 632 O O . HIS A 1 79 ? -14.422 -0.502 8.024 1.00 96.56 79 HIS A O 1
ATOM 638 N N . PRO A 1 80 ? -16.503 0.067 8.676 1.00 94.88 80 PRO A N 1
ATOM 639 C CA . PRO A 1 80 ? -16.807 -1.212 9.325 1.00 94.88 80 PRO A CA 1
ATOM 640 C C . PRO A 1 80 ? -16.892 -2.401 8.358 1.00 94.88 80 PRO A C 1
ATOM 642 O O . PRO A 1 80 ? -16.949 -3.538 8.807 1.00 94.88 80 PRO A O 1
ATOM 645 N N . GLU A 1 81 ? -16.924 -2.158 7.049 1.00 96.06 81 GLU A N 1
ATOM 646 C CA . GLU A 1 81 ? -16.856 -3.185 6.010 1.00 96.06 81 GLU A CA 1
ATOM 647 C C . GLU A 1 81 ? -15.460 -3.811 5.847 1.00 96.06 81 GLU A C 1
ATOM 649 O O . GLU A 1 81 ? -15.331 -4.834 5.177 1.00 96.06 81 GLU A O 1
ATOM 654 N N . LEU A 1 82 ? -14.415 -3.204 6.423 1.00 95.62 82 LEU A N 1
ATOM 655 C CA . LEU A 1 82 ? -13.049 -3.717 6.363 1.00 95.62 82 LEU A CA 1
ATOM 656 C C . LEU A 1 82 ? -12.846 -4.864 7.362 1.00 95.62 82 LEU A C 1
ATOM 658 O O . LEU A 1 82 ? -12.609 -4.639 8.548 1.00 95.62 82 LEU A O 1
ATOM 662 N N . ASP A 1 83 ? -12.844 -6.092 6.851 1.00 95.06 83 ASP A N 1
ATOM 663 C CA . ASP A 1 83 ? -12.613 -7.306 7.642 1.00 95.06 83 ASP A CA 1
ATOM 664 C C . ASP A 1 83 ? -11.125 -7.701 7.708 1.00 95.06 83 ASP A C 1
ATOM 666 O O . ASP A 1 83 ? -10.689 -8.382 8.639 1.00 95.06 83 ASP A O 1
ATOM 670 N N . GLU A 1 84 ? -10.326 -7.293 6.716 1.00 95.69 84 GLU A N 1
ATOM 671 C CA . GLU A 1 84 ? -8.919 -7.681 6.586 1.00 95.69 84 GLU A CA 1
ATOM 672 C C . GLU A 1 84 ? -8.008 -6.474 6.327 1.00 95.69 84 GLU A C 1
ATOM 674 O O . GLU A 1 84 ? -8.208 -5.695 5.394 1.00 95.69 84 GLU A O 1
ATOM 679 N N . ILE A 1 85 ? -6.935 -6.358 7.116 1.00 95.50 85 ILE A N 1
ATOM 680 C CA . ILE A 1 85 ? -5.881 -5.362 6.898 1.00 95.50 85 ILE A CA 1
ATOM 681 C C . ILE A 1 85 ? -4.549 -6.072 6.653 1.00 95.50 85 ILE A C 1
ATOM 683 O O . ILE A 1 85 ? -4.021 -6.763 7.524 1.00 95.50 85 ILE A O 1
ATOM 687 N N . ILE A 1 86 ? -3.977 -5.862 5.468 1.00 94.44 86 ILE A N 1
ATOM 688 C CA . ILE A 1 86 ? -2.702 -6.454 5.056 1.00 94.44 86 ILE A CA 1
ATOM 689 C C . ILE A 1 86 ? -1.575 -5.464 5.334 1.00 94.44 86 ILE A C 1
ATOM 691 O O . ILE A 1 86 ? -1.554 -4.358 4.794 1.00 94.44 86 ILE A O 1
ATOM 695 N N . PHE A 1 87 ? -0.588 -5.873 6.128 1.00 92.12 87 PHE A N 1
ATOM 696 C CA . PHE A 1 87 ? 0.607 -5.067 6.367 1.00 92.12 87 PHE A CA 1
ATOM 697 C C . PHE A 1 87 ? 1.674 -5.352 5.317 1.00 92.12 87 PHE A C 1
ATOM 699 O O . PHE A 1 87 ? 2.116 -6.487 5.148 1.00 92.12 87 PHE A O 1
ATOM 706 N N . SER A 1 88 ? 2.116 -4.301 4.630 1.00 86.56 88 SER A N 1
ATOM 707 C CA . SER A 1 88 ? 3.109 -4.402 3.563 1.00 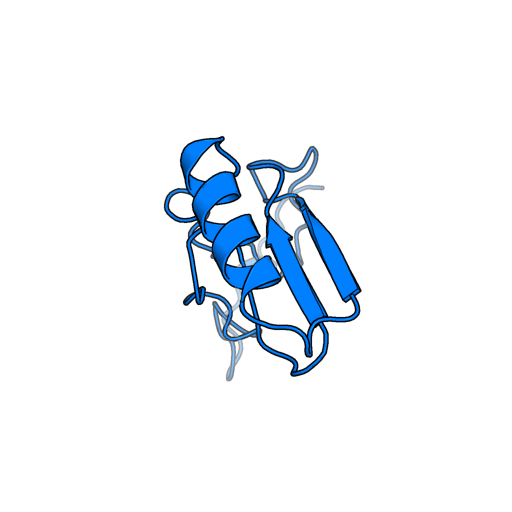86.56 88 SER A CA 1
ATOM 708 C C . SER A 1 88 ? 4.327 -3.520 3.822 1.00 86.56 88 SER A C 1
ATOM 710 O O . SER A 1 88 ? 4.258 -2.468 4.464 1.00 86.56 88 SER A O 1
ATOM 712 N N . ALA A 1 89 ? 5.460 -3.952 3.274 1.00 76.19 89 ALA A N 1
ATOM 713 C CA . ALA A 1 89 ? 6.684 -3.171 3.193 1.00 76.19 89 ALA A CA 1
ATOM 714 C C . ALA A 1 89 ? 6.823 -2.513 1.809 1.00 76.19 89 ALA A C 1
ATOM 716 O O . ALA A 1 89 ? 6.270 -2.982 0.812 1.00 76.19 89 ALA A O 1
ATOM 717 N N . ALA A 1 90 ? 7.550 -1.404 1.777 1.00 70.00 90 ALA A N 1
ATOM 718 C CA . ALA A 1 90 ? 7.912 -0.630 0.597 1.00 70.00 90 ALA A CA 1
ATOM 719 C C . ALA A 1 90 ? 9.278 -1.026 0.035 1.00 70.00 90 ALA A C 1
ATOM 721 O O . ALA A 1 90 ? 10.006 -1.769 0.672 1.00 70.00 90 ALA A O 1
ATOM 722 N N . ILE A 1 91 ? 9.665 -0.462 -1.109 1.00 56.66 91 ILE A N 1
ATOM 723 C CA . ILE A 1 91 ? 11.021 -0.547 -1.659 1.00 56.66 91 ILE A CA 1
ATOM 724 C C . ILE A 1 91 ? 11.830 0.658 -1.174 1.00 56.66 91 ILE A C 1
ATOM 726 O O . ILE A 1 91 ? 11.409 1.794 -1.370 1.00 56.66 91 ILE A O 1
ATOM 730 N N . ARG A 1 92 ? 12.987 0.425 -0.559 1.00 53.84 92 ARG A N 1
ATOM 731 C CA . ARG A 1 92 ? 13.996 1.461 -0.323 1.00 53.84 92 ARG A CA 1
ATOM 732 C C . ARG A 1 92 ? 15.361 0.844 -0.479 1.00 53.84 92 ARG A C 1
ATOM 734 O O . ARG A 1 92 ? 15.558 -0.212 0.153 1.00 53.84 92 ARG A O 1
#

Nearest PDB structures (foldseek):
  2a5h-assembly1_B  TM=8.481E-01  e=8.900E-04  Clostridium subterminale

Foldseek 3Di:
DDDDPVLPDDDPPDDLQPPVQLDDPAQQWRDPDQAEIEGAQAAADPDDDSPDSCPPHPSVRRDNDPVRVVVVVVVVVVRPSHPYYHYDYHHD

Secondary structure (DSSP, 8-state):
-PPPGGGG-PPTT--S-TT--SS-SBTTEEEEETTEEEEEEES--SS--TT-TTTT--TTTS---HHHHHHHHHHHHH-TT--EEEEEE---

Sequence (92 aa):
MLTSRDEFIVAPGFSTDPLEEQHSVVPGLLHKYQNRALLLVKGGCAVNCRYCFRRHFPYAENQGNKRNWTVALEYIAAHPELDEIIFSAAIR

pLDDT: mean 88.64, std 7.57, range [53.84, 96.88]

Radius of gyration: 14.97 Å; Cα contacts (8 Å, |Δi|>4): 125; chains: 1; bounding box: 39×21×39 Å

Mean predicted aligned error: 4.75 Å

InterPro domains:
  IPR003739 Lysine-2,3-aminomutase/glutamate 2,3-aminomutase [PTHR30538] (2-88)
  IPR013785 Aldolase-type TIM barrel [G3DSA:3.20.20.70] (1-90)
  IPR058240 Radical SAM superfamily [SSF102114] (27-88)

Solvent-accessible surface area (backbone atoms only — not comparable to full-atom values): 5714 Å² total; per-residue (Å²): 140,78,89,60,77,71,78,71,63,86,56,92,88,70,62,73,56,80,79,69,64,80,70,50,86,40,50,26,28,42,71,89,46,84,43,36,34,40,36,35,58,36,66,44,31,102,65,86,61,93,85,46,74,61,73,70,50,64,54,87,73,26,40,47,42,73,70,35,48,51,55,39,50,53,50,52,74,74,38,85,60,52,79,42,78,44,81,40,69,35,79,89